Protein AF-E1X1I8-F1 (afdb_monomer_lite)

Organism: Halobacteriovorax marinus (strain ATCC BAA-682 / DSM 15412 / SJ) (NCBI:txid862908)

Foldseek 3Di:
DDDDDDDPDPDDPDPPDDPLQFLCVVVVWAKKWKDWPPFFKIWIWGDPDSFWIWTAMDGPFWATDTDIDGWGHDVQWIWDFDDPFPRQIWIWHQDPVRDTDTPRRVSTGPDPDDTDMDMDTD

Radius of gyration: 21.06 Å; chains: 1; bounding box: 52×30×76 Å

pLDDT: mean 79.0, std 17.66, range [39.81, 97.25]

Secondary structure (DSSP, 8-state):
----------------S----SHHHHHT--EEEEEETTSSEEEEEEESSSSEEEEEEEESSS---EEEEE-EEETTEEEEE-SSSTT-EEEEEE-TTSPEEEE-GGGT-S------EEEEE-

Sequence (122 aa):
MKVLLIFLTIIFMGIPKTLAQGLYTDYGIERIYCFAENADIEIELSQVDNIHHSFKTIGRDIFNLNELRKVESIPNGVTFYLSNVERSPISFILDNEDNVLIEGLSAITDFNRDFRFHCDIE

Structure (mmCIF, N/CA/C/O backbone):
data_AF-E1X1I8-F1
#
_entry.id   AF-E1X1I8-F1
#
loop_
_atom_site.group_PDB
_atom_site.id
_atom_site.type_symbol
_atom_site.label_atom_id
_atom_site.label_alt_id
_atom_site.label_comp_id
_atom_site.label_asym_id
_atom_site.label_entity_id
_atom_site.label_seq_id
_atom_site.pdbx_PDB_ins_code
_atom_site.Cartn_x
_atom_site.Cartn_y
_atom_site.Cartn_z
_atom_site.occupancy
_atom_site.B_iso_or_equiv
_atom_site.auth_seq_id
_atom_site.auth_comp_id
_atom_site.auth_asym_id
_atom_site.auth_atom_id
_atom_site.pdbx_PDB_model_num
ATOM 1 N N . MET A 1 1 ? 38.221 18.611 -58.709 1.00 45.47 1 MET A N 1
ATOM 2 C CA . MET A 1 1 ? 37.897 17.772 -57.537 1.00 45.47 1 MET A CA 1
ATOM 3 C C . MET A 1 1 ? 36.569 18.265 -56.984 1.00 45.47 1 MET A C 1
ATOM 5 O O . MET A 1 1 ? 36.514 19.353 -56.433 1.00 45.47 1 MET A O 1
ATOM 9 N N . LYS A 1 2 ? 35.484 17.551 -57.298 1.00 39.81 2 LYS A N 1
ATOM 10 C CA . LYS A 1 2 ? 34.139 17.773 -56.750 1.00 39.81 2 LYS A CA 1
ATOM 11 C C . LYS A 1 2 ? 33.957 16.816 -55.566 1.00 39.81 2 LYS A C 1
ATOM 13 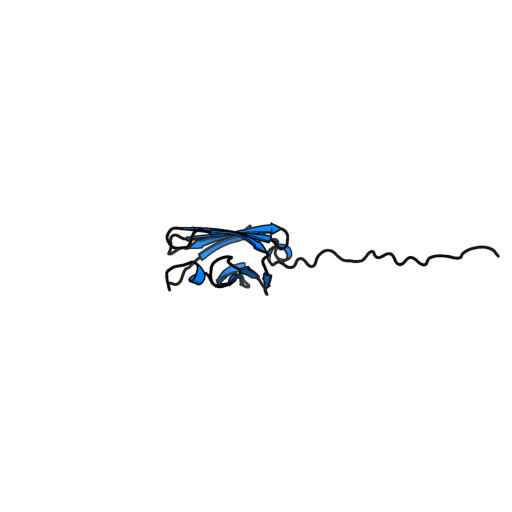O O . LYS A 1 2 ? 34.556 15.745 -55.598 1.00 39.81 2 LYS A O 1
ATOM 18 N N . VAL A 1 3 ? 33.010 17.159 -54.686 1.00 43.25 3 VAL A N 1
ATOM 19 C CA . VAL A 1 3 ? 32.371 16.282 -53.680 1.00 43.25 3 VAL A CA 1
ATOM 20 C C . VAL A 1 3 ? 33.238 16.145 -52.406 1.00 43.25 3 VAL A C 1
ATOM 22 O O . VAL A 1 3 ? 34.412 15.833 -52.512 1.00 43.25 3 VAL A O 1
ATOM 25 N N . LEU A 1 4 ? 32.803 16.423 -51.172 1.00 43.94 4 LEU A N 1
ATOM 26 C CA . LEU A 1 4 ? 31.466 16.418 -50.582 1.00 43.94 4 LEU A CA 1
ATOM 27 C C . LEU A 1 4 ? 31.392 17.445 -49.430 1.00 43.94 4 LEU A C 1
ATOM 29 O O . LEU A 1 4 ? 32.215 17.444 -48.519 1.00 43.94 4 LEU A O 1
ATOM 33 N N . LEU A 1 5 ? 30.382 18.303 -49.496 1.00 49.59 5 LEU A N 1
ATOM 34 C CA . LEU A 1 5 ? 29.834 19.098 -48.399 1.00 49.59 5 LEU A CA 1
ATOM 35 C C . LEU A 1 5 ? 28.777 18.222 -47.699 1.00 49.59 5 LEU A C 1
ATOM 37 O O . LEU A 1 5 ? 28.131 17.440 -48.394 1.00 49.59 5 LEU A O 1
ATOM 41 N N . ILE A 1 6 ? 28.536 18.457 -46.401 1.00 51.31 6 ILE A N 1
ATOM 42 C CA . ILE A 1 6 ? 27.413 17.953 -45.572 1.00 51.31 6 ILE A CA 1
ATOM 43 C C . ILE A 1 6 ? 27.736 16.681 -44.771 1.00 51.31 6 ILE A C 1
ATOM 45 O O . ILE A 1 6 ? 27.889 15.610 -45.336 1.00 51.31 6 ILE A O 1
ATOM 49 N N . PHE A 1 7 ? 27.779 16.812 -43.439 1.00 45.91 7 PHE A N 1
ATOM 50 C CA . PHE A 1 7 ? 26.792 16.184 -42.545 1.00 45.91 7 PHE A CA 1
ATOM 51 C C . PHE A 1 7 ? 26.824 16.857 -41.162 1.00 45.91 7 PHE A C 1
ATOM 53 O O . PHE A 1 7 ? 27.405 16.385 -40.190 1.00 45.91 7 PHE A O 1
ATOM 60 N N . LEU A 1 8 ? 26.173 18.021 -41.116 1.00 48.00 8 LEU A N 1
ATOM 61 C CA . LEU A 1 8 ? 25.567 18.582 -39.916 1.00 48.00 8 LEU A CA 1
ATOM 62 C C . LEU A 1 8 ? 24.240 17.838 -39.691 1.00 48.00 8 LEU A C 1
ATOM 64 O O . LEU A 1 8 ? 23.226 18.209 -40.269 1.00 48.00 8 LEU A O 1
ATOM 68 N N . THR A 1 9 ? 24.263 16.780 -38.886 1.00 48.50 9 THR A N 1
ATOM 69 C CA . THR A 1 9 ? 23.079 16.145 -38.276 1.00 48.50 9 THR A CA 1
ATOM 70 C C . THR A 1 9 ? 23.540 15.564 -36.938 1.00 48.50 9 THR A C 1
ATOM 72 O O . THR A 1 9 ? 23.989 14.428 -36.856 1.00 48.50 9 THR A O 1
ATOM 75 N N . ILE A 1 10 ? 23.681 16.374 -35.889 1.00 53.31 10 ILE A N 1
ATOM 76 C CA . ILE A 1 10 ? 22.641 16.569 -34.863 1.00 53.31 10 ILE A CA 1
ATOM 77 C C . ILE A 1 10 ? 21.361 15.768 -35.158 1.00 53.31 10 ILE A C 1
ATOM 79 O O . ILE A 1 10 ? 20.380 16.287 -35.676 1.00 53.31 10 ILE A O 1
ATOM 83 N N . ILE A 1 11 ? 21.400 14.481 -34.828 1.00 50.66 11 ILE A N 1
ATOM 84 C CA . ILE A 1 11 ? 20.230 13.675 -34.467 1.00 50.66 11 ILE A CA 1
ATOM 85 C C . ILE A 1 11 ? 20.643 13.065 -33.120 1.00 50.66 11 ILE A C 1
ATOM 87 O O . ILE A 1 11 ? 21.437 12.136 -33.071 1.00 50.66 11 ILE A O 1
ATOM 91 N N . PHE A 1 12 ? 20.374 13.704 -31.980 1.00 50.38 12 PHE A N 1
ATOM 92 C CA . PHE A 1 12 ? 19.083 13.620 -31.283 1.00 50.38 12 PHE A CA 1
ATOM 93 C C . PHE A 1 12 ? 18.513 12.188 -31.194 1.00 50.38 12 PHE A C 1
ATOM 95 O O . PHE A 1 12 ? 17.306 11.986 -31.203 1.00 50.38 12 PHE A O 1
ATOM 102 N N . MET A 1 13 ? 19.375 11.174 -31.091 1.00 49.00 13 MET A N 1
ATOM 103 C CA . MET A 1 13 ? 18.982 9.799 -30.771 1.00 49.00 13 MET A CA 1
ATOM 104 C C . MET A 1 13 ? 19.862 9.268 -29.649 1.00 49.00 13 MET A C 1
ATOM 106 O O . MET A 1 13 ? 20.858 8.587 -29.854 1.00 49.00 13 MET A O 1
ATOM 110 N N . GLY A 1 14 ? 19.485 9.648 -28.438 1.00 45.00 14 GLY A N 1
ATOM 111 C CA . GLY A 1 14 ? 20.133 9.199 -27.219 1.00 45.00 14 GLY A CA 1
ATOM 112 C C . GLY A 1 14 ? 19.471 9.794 -25.989 1.00 45.00 14 GLY A C 1
ATOM 113 O O . GLY A 1 14 ? 20.170 10.206 -25.077 1.00 45.00 14 GLY A O 1
ATOM 114 N N . ILE A 1 15 ? 18.138 9.892 -25.972 1.00 51.72 15 ILE A N 1
ATOM 115 C CA . ILE A 1 15 ? 17.417 9.894 -24.699 1.00 51.72 15 ILE A CA 1
ATOM 116 C C . ILE A 1 15 ? 17.230 8.407 -24.386 1.00 51.72 15 ILE A C 1
ATOM 118 O O . ILE A 1 15 ? 16.331 7.794 -24.973 1.00 51.72 15 ILE A O 1
ATOM 122 N N . PRO A 1 16 ? 18.079 7.759 -23.566 1.00 48.50 16 PRO A N 1
ATOM 123 C CA . PRO A 1 16 ? 17.667 6.499 -22.987 1.00 48.50 16 PRO A CA 1
ATOM 124 C C . PRO A 1 16 ? 16.438 6.809 -22.131 1.00 48.50 16 PRO A C 1
ATOM 126 O O . PRO A 1 16 ? 16.505 7.547 -21.154 1.00 48.50 16 PRO A O 1
ATOM 129 N N . LYS A 1 17 ? 15.302 6.359 -22.667 1.00 43.75 17 LYS A N 1
ATOM 130 C CA . LYS A 1 17 ? 14.095 5.877 -22.002 1.00 43.75 17 LYS A CA 1
ATOM 131 C C . LYS A 1 17 ? 13.988 6.304 -20.541 1.00 43.75 17 LYS A C 1
ATOM 133 O O . LYS A 1 17 ? 14.745 5.812 -19.717 1.00 43.75 17 LYS A O 1
ATOM 138 N N . THR A 1 18 ? 13.018 7.184 -20.279 1.00 47.25 18 THR A N 1
ATOM 139 C CA . THR A 1 18 ? 12.197 7.176 -19.059 1.00 47.25 18 THR A CA 1
ATOM 140 C C . THR A 1 18 ? 12.949 6.673 -17.830 1.00 47.25 18 THR A C 1
ATOM 142 O O . THR A 1 18 ? 12.979 5.469 -17.596 1.00 47.25 18 THR A O 1
ATOM 145 N N . LEU A 1 19 ? 13.538 7.593 -17.057 1.00 45.94 19 LEU A N 1
ATOM 146 C CA . LEU A 1 19 ? 13.844 7.344 -15.649 1.00 45.94 19 LEU A CA 1
ATOM 147 C C . LEU A 1 19 ? 12.589 6.720 -15.037 1.00 45.94 19 LEU A C 1
ATOM 149 O O . LEU A 1 19 ? 11.579 7.405 -14.864 1.00 45.94 19 LEU A O 1
ATOM 153 N N . ALA A 1 20 ? 12.629 5.407 -14.851 1.00 42.81 20 ALA A N 1
ATOM 154 C CA . ALA A 1 20 ? 11.545 4.628 -14.308 1.00 42.81 20 ALA A CA 1
ATOM 155 C C . ALA A 1 20 ? 11.554 4.916 -12.808 1.00 42.81 20 ALA A C 1
ATOM 157 O O . ALA A 1 20 ? 12.176 4.230 -12.015 1.00 42.81 20 ALA A O 1
ATOM 158 N N . GLN A 1 21 ? 11.006 6.072 -12.441 1.00 45.88 21 GLN A N 1
ATOM 159 C CA . GLN A 1 21 ? 10.932 6.512 -11.059 1.00 45.88 21 GLN A CA 1
ATOM 160 C C . GLN A 1 21 ? 9.792 5.758 -10.394 1.00 45.88 21 GLN A C 1
ATOM 162 O O . GLN A 1 21 ? 8.668 6.243 -10.308 1.00 45.88 21 GLN A O 1
ATOM 167 N N . GLY A 1 22 ? 10.099 4.553 -9.940 1.00 48.53 22 GLY A N 1
ATOM 168 C CA . GLY A 1 22 ? 9.182 3.755 -9.156 1.00 48.53 22 GLY A CA 1
ATOM 169 C C . GLY A 1 22 ? 9.839 2.447 -8.770 1.00 48.53 22 GLY A C 1
ATOM 170 O O . GLY A 1 22 ? 10.331 1.725 -9.635 1.00 48.53 22 GLY A O 1
ATOM 171 N N . LEU A 1 23 ? 9.779 2.131 -7.476 1.00 51.44 23 LEU A N 1
ATOM 172 C CA . LEU A 1 23 ? 10.130 0.827 -6.916 1.00 51.44 23 LEU A CA 1
ATOM 173 C C . LEU A 1 23 ? 9.614 -0.337 -7.773 1.00 51.44 23 LEU A C 1
ATOM 175 O O . LEU A 1 23 ? 10.287 -1.329 -7.979 1.00 51.44 23 LEU A O 1
ATOM 179 N N . TYR A 1 24 ? 8.431 -0.160 -8.340 1.00 58.41 24 TYR A N 1
ATOM 180 C CA . TYR A 1 24 ? 7.704 -1.142 -9.123 1.00 58.41 24 TYR A CA 1
ATOM 181 C C . TYR A 1 24 ? 8.365 -1.423 -10.481 1.00 58.41 24 TYR A C 1
ATOM 183 O O . TYR A 1 24 ? 8.499 -2.569 -10.885 1.00 58.41 24 TYR A O 1
ATOM 191 N N . THR A 1 25 ? 8.915 -0.409 -11.148 1.00 56.41 25 THR A N 1
ATOM 192 C CA . THR A 1 25 ? 9.653 -0.614 -12.404 1.00 56.41 25 THR A CA 1
ATOM 193 C C . THR A 1 25 ? 11.092 -1.083 -12.206 1.00 56.41 25 THR A C 1
ATOM 195 O O . THR A 1 25 ? 11.590 -1.827 -13.048 1.00 56.41 25 THR A O 1
ATOM 198 N N . ASP A 1 26 ? 11.756 -0.669 -11.122 1.00 58.94 26 ASP A N 1
ATOM 199 C CA . ASP A 1 26 ? 13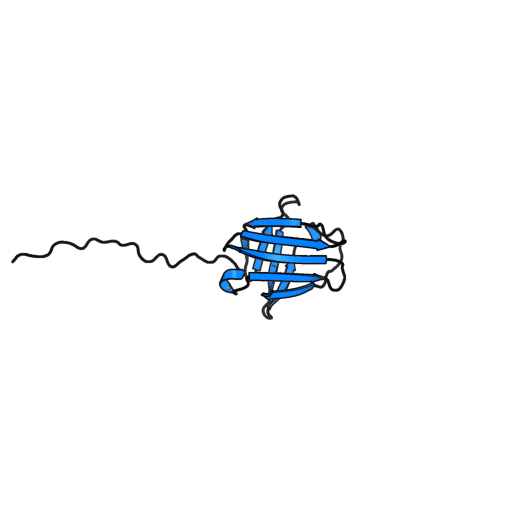.140 -1.079 -10.841 1.00 58.94 26 ASP A CA 1
ATOM 200 C C . ASP A 1 26 ? 13.217 -2.488 -10.220 1.00 58.94 26 ASP A C 1
ATOM 202 O O . ASP A 1 26 ? 14.182 -3.210 -10.473 1.00 58.94 26 ASP A O 1
ATOM 206 N N . TYR A 1 27 ? 12.191 -2.900 -9.462 1.00 62.56 27 TYR A N 1
ATOM 207 C CA . TYR A 1 27 ? 12.080 -4.229 -8.841 1.00 62.56 27 TYR A CA 1
ATOM 208 C C . TYR A 1 27 ? 11.106 -5.169 -9.575 1.00 62.56 27 TYR A C 1
ATOM 210 O O . TYR A 1 27 ? 10.998 -6.334 -9.209 1.00 62.56 27 TYR A O 1
ATOM 218 N N . GLY A 1 28 ? 10.431 -4.699 -10.631 1.00 69.62 28 GLY A N 1
ATOM 219 C CA . GLY A 1 28 ? 9.502 -5.507 -11.433 1.00 69.62 28 GLY A CA 1
ATOM 220 C C . GLY A 1 28 ? 8.231 -5.927 -10.693 1.00 69.62 28 GLY A C 1
ATOM 221 O O . GLY A 1 28 ? 7.656 -6.951 -11.037 1.00 69.62 28 GLY A O 1
ATOM 222 N N . ILE A 1 29 ? 7.834 -5.165 -9.678 1.00 78.38 29 ILE A N 1
ATOM 223 C CA . ILE A 1 29 ? 6.643 -5.416 -8.869 1.00 78.38 29 ILE A CA 1
ATOM 224 C C . ILE A 1 29 ? 5.479 -4.716 -9.552 1.00 78.38 29 ILE A C 1
ATOM 226 O O . ILE A 1 29 ? 5.601 -3.547 -9.895 1.00 78.38 29 ILE A O 1
ATOM 230 N N . GLU A 1 30 ? 4.354 -5.392 -9.728 1.00 86.38 30 GLU A N 1
ATOM 231 C CA . GLU A 1 30 ? 3.114 -4.833 -10.265 1.00 86.38 30 GLU A CA 1
ATOM 232 C C . GLU A 1 30 ? 2.079 -4.627 -9.157 1.00 86.38 30 GLU A C 1
ATOM 234 O O . GLU A 1 30 ? 1.282 -3.684 -9.211 1.00 86.38 30 GLU A O 1
ATOM 239 N N . ARG A 1 31 ? 2.097 -5.471 -8.121 1.00 90.81 31 ARG A N 1
ATOM 240 C CA . ARG A 1 31 ? 1.101 -5.440 -7.049 1.00 90.81 31 ARG A CA 1
ATOM 241 C C . ARG A 1 31 ? 1.705 -5.845 -5.711 1.00 90.81 31 ARG A C 1
ATOM 243 O O . ARG A 1 31 ? 2.416 -6.833 -5.602 1.00 90.81 31 ARG A O 1
ATOM 250 N N . ILE A 1 32 ? 1.349 -5.092 -4.677 1.00 92.88 32 ILE A N 1
ATOM 251 C CA . ILE A 1 32 ? 1.541 -5.460 -3.278 1.00 92.88 32 ILE A CA 1
ATOM 252 C C . ILE A 1 32 ? 0.160 -5.638 -2.661 1.00 92.88 32 ILE A C 1
ATOM 254 O O . ILE A 1 32 ? -0.653 -4.709 -2.658 1.00 92.88 32 ILE A O 1
ATOM 258 N N . TYR A 1 33 ? -0.102 -6.821 -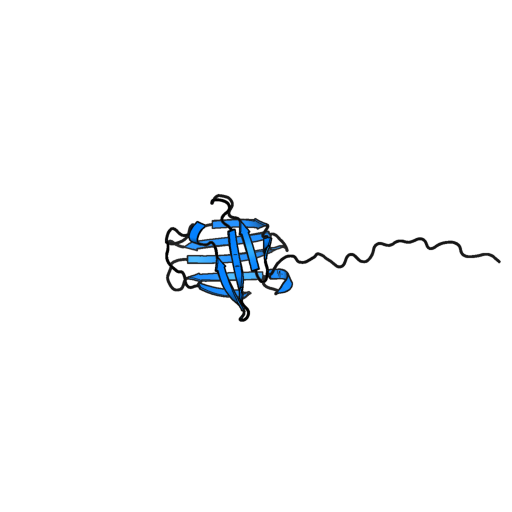2.124 1.00 95.88 33 TYR A N 1
ATOM 259 C CA . TYR A 1 33 ? -1.335 -7.133 -1.420 1.00 95.88 33 TYR A CA 1
ATOM 260 C C . TYR A 1 33 ? -1.022 -7.580 -0.000 1.00 95.88 33 TYR A C 1
ATOM 262 O O . TYR A 1 33 ? -0.342 -8.576 0.199 1.00 95.88 33 TYR A O 1
ATOM 270 N N . CYS A 1 34 ? -1.527 -6.854 0.989 1.00 96.38 34 CYS A N 1
ATOM 271 C CA . CYS A 1 34 ? -1.249 -7.100 2.393 1.00 96.38 34 CYS A CA 1
ATOM 272 C C . CYS A 1 34 ? -2.533 -7.349 3.176 1.00 96.38 34 CYS A C 1
ATOM 274 O O . CYS A 1 34 ? -3.514 -6.621 3.021 1.00 96.38 34 CYS A O 1
ATOM 276 N N . PHE A 1 35 ? -2.504 -8.313 4.090 1.00 96.25 35 PHE A N 1
ATOM 277 C CA . PHE A 1 35 ? -3.560 -8.521 5.078 1.00 96.25 35 PHE A CA 1
ATOM 278 C C . PHE A 1 35 ? -2.984 -8.475 6.490 1.00 96.25 35 PHE A C 1
ATOM 280 O O . PHE A 1 35 ? -1.872 -8.943 6.745 1.00 96.25 35 PHE A O 1
ATOM 287 N N . ALA A 1 36 ? -3.730 -7.881 7.418 1.00 95.31 36 ALA A N 1
ATOM 288 C CA . ALA A 1 36 ? -3.319 -7.834 8.811 1.00 95.31 36 ALA A CA 1
ATOM 289 C C . ALA A 1 36 ? -3.603 -9.175 9.507 1.00 95.31 36 ALA A C 1
ATOM 291 O O . ALA A 1 36 ? -4.723 -9.674 9.503 1.00 95.31 36 ALA A O 1
ATOM 292 N N . GLU A 1 37 ? -2.609 -9.736 10.191 1.00 95.38 37 GLU A N 1
ATOM 293 C CA . GLU A 1 37 ? -2.752 -10.973 10.972 1.00 95.38 37 GLU A CA 1
ATOM 294 C C . GLU A 1 37 ? -3.573 -10.775 12.256 1.00 95.38 37 GLU A C 1
ATOM 296 O O . GLU A 1 37 ? -4.049 -11.730 12.870 1.00 95.38 37 GLU A O 1
ATOM 301 N N . ASN A 1 38 ? -3.682 -9.529 12.719 1.00 94.06 38 ASN A N 1
ATOM 302 C CA . ASN A 1 38 ? -4.263 -9.170 14.010 1.00 94.06 38 ASN A CA 1
ATOM 303 C C . ASN A 1 38 ? -5.400 -8.140 13.914 1.00 94.06 38 ASN A C 1
ATOM 305 O O . ASN A 1 38 ? -5.759 -7.536 14.929 1.00 94.06 38 ASN A O 1
ATOM 309 N N . ALA A 1 39 ? -5.955 -7.929 12.721 1.00 93.31 39 ALA A N 1
ATOM 310 C CA . ALA A 1 39 ? -7.021 -6.968 12.467 1.00 93.31 39 ALA A CA 1
ATOM 311 C C . ALA A 1 39 ? -7.825 -7.334 11.215 1.00 93.31 39 ALA A C 1
ATOM 313 O O . ALA A 1 39 ? -7.336 -8.053 10.352 1.00 93.31 39 ALA A O 1
ATOM 314 N N . ASP A 1 40 ? -9.038 -6.799 11.102 1.00 94.69 40 ASP A N 1
ATOM 315 C CA . ASP A 1 40 ? -9.826 -6.874 9.870 1.00 94.69 40 ASP A CA 1
ATOM 316 C C . ASP A 1 40 ? -9.417 -5.721 8.941 1.00 94.69 40 ASP A C 1
ATOM 318 O O . ASP A 1 40 ? -10.050 -4.658 8.938 1.00 94.69 40 ASP A O 1
ATOM 322 N N . ILE A 1 41 ? -8.274 -5.909 8.266 1.00 95.38 41 ILE A N 1
ATOM 323 C CA . ILE A 1 41 ? -7.636 -4.953 7.353 1.00 95.38 41 ILE A CA 1
ATOM 324 C C . ILE A 1 41 ? -6.985 -5.703 6.188 1.00 95.38 41 ILE A C 1
ATOM 326 O O . ILE A 1 41 ? -6.115 -6.551 6.384 1.00 95.38 41 ILE A O 1
ATOM 330 N N . GLU A 1 42 ? -7.332 -5.280 4.983 1.00 97.25 42 GLU A N 1
ATOM 331 C CA . GLU A 1 42 ? -6.703 -5.625 3.717 1.00 97.25 42 GLU A CA 1
ATOM 332 C C . GLU A 1 42 ? -6.271 -4.336 3.014 1.00 97.25 42 GLU A C 1
ATOM 334 O O . GLU A 1 42 ? -6.980 -3.322 3.028 1.00 97.25 42 GLU A O 1
ATOM 339 N N . ILE A 1 43 ? -5.093 -4.371 2.401 1.00 96.19 43 ILE A N 1
ATOM 340 C CA . ILE A 1 43 ? -4.473 -3.241 1.718 1.00 96.19 43 ILE A CA 1
ATOM 341 C C . ILE A 1 43 ? -3.931 -3.739 0.388 1.00 96.19 43 ILE A C 1
ATOM 343 O O . ILE A 1 43 ? -3.211 -4.729 0.333 1.00 96.19 43 ILE A O 1
ATOM 347 N N . GLU A 1 44 ? -4.237 -3.028 -0.685 1.00 95.56 44 GLU A N 1
ATOM 348 C CA . GLU A 1 44 ? -3.687 -3.292 -2.004 1.00 95.56 44 GLU A CA 1
ATOM 349 C C . GLU A 1 44 ? -3.075 -2.016 -2.569 1.00 95.56 44 GLU A C 1
ATOM 351 O O . GLU A 1 44 ? -3.714 -0.960 -2.594 1.00 95.56 44 GLU A O 1
ATOM 356 N N . LEU A 1 45 ? -1.846 -2.137 -3.057 1.00 92.88 45 LEU A N 1
ATOM 357 C CA . LEU A 1 45 ? -1.199 -1.140 -3.887 1.00 92.88 45 LEU A CA 1
ATOM 358 C C . LEU A 1 45 ? -0.841 -1.793 -5.222 1.00 92.88 45 LEU A C 1
ATOM 360 O O . LEU A 1 45 ? -0.008 -2.692 -5.272 1.00 92.88 45 LEU A O 1
ATOM 364 N N . SER A 1 46 ? -1.478 -1.353 -6.302 1.00 91.94 46 SER A N 1
ATOM 365 C CA . SER A 1 46 ? -1.248 -1.878 -7.650 1.00 91.94 46 SER A CA 1
ATOM 366 C C . SER A 1 46 ? -0.776 -0.783 -8.597 1.00 91.94 46 SER A C 1
ATOM 368 O O . SER A 1 46 ? -1.306 0.333 -8.620 1.00 91.94 46 SER A O 1
ATOM 370 N N . GLN A 1 47 ? 0.250 -1.089 -9.382 1.00 88.06 47 GLN A N 1
ATOM 371 C CA . GLN A 1 47 ? 0.787 -0.192 -10.388 1.00 88.06 47 GLN A CA 1
ATOM 372 C C . GLN A 1 47 ? -0.138 -0.175 -11.608 1.00 88.06 47 GLN A C 1
ATOM 374 O O . GLN A 1 47 ? -0.433 -1.208 -12.201 1.00 88.06 47 GLN A O 1
ATOM 379 N N . VAL A 1 48 ? -0.597 1.015 -11.999 1.00 86.94 48 VAL A N 1
ATOM 380 C CA . VAL A 1 48 ? -1.375 1.202 -13.236 1.00 86.94 48 VAL A CA 1
ATOM 381 C C . VAL A 1 48 ? -0.465 1.679 -14.364 1.00 86.94 48 VAL A C 1
ATOM 383 O O . VAL A 1 48 ? -0.572 1.221 -15.499 1.00 86.94 48 VAL A O 1
ATOM 386 N N . ASP A 1 49 ? 0.436 2.606 -14.048 1.00 83.75 49 ASP A N 1
ATOM 387 C CA . ASP A 1 49 ? 1.520 3.039 -14.920 1.00 83.75 49 ASP A CA 1
ATOM 388 C C . ASP A 1 49 ? 2.760 3.410 -14.085 1.00 83.75 49 ASP A C 1
ATOM 390 O O . ASP A 1 49 ? 2.782 3.251 -12.866 1.00 83.75 49 ASP A O 1
ATOM 394 N N . ASN A 1 50 ? 3.803 3.931 -14.733 1.00 76.38 50 ASN A N 1
ATOM 395 C CA . ASN A 1 50 ? 5.081 4.248 -14.087 1.00 76.38 50 ASN A CA 1
ATOM 396 C C . ASN A 1 50 ? 4.988 5.213 -12.892 1.00 76.38 50 ASN A C 1
ATOM 398 O O . ASN A 1 50 ? 5.922 5.262 -12.102 1.00 76.38 50 ASN A O 1
ATOM 402 N N . ILE A 1 51 ? 3.937 6.030 -12.795 1.00 80.56 51 ILE A N 1
ATOM 403 C CA . ILE A 1 51 ? 3.799 7.048 -11.746 1.00 80.56 51 ILE A CA 1
ATOM 404 C C . ILE A 1 51 ? 2.437 7.020 -11.048 1.00 80.56 51 ILE A C 1
ATOM 406 O O . ILE A 1 51 ? 2.320 7.622 -9.985 1.00 80.56 51 ILE A O 1
ATOM 410 N N . HIS A 1 52 ? 1.412 6.376 -11.612 1.00 87.56 52 HIS A N 1
ATOM 411 C CA . HIS A 1 52 ? 0.072 6.275 -11.035 1.00 87.56 52 HIS A CA 1
ATOM 412 C C . HIS A 1 52 ? -0.206 4.878 -10.508 1.00 87.56 52 HIS A C 1
ATOM 414 O O . HIS A 1 52 ? -0.119 3.886 -11.234 1.00 87.56 52 HIS A O 1
ATOM 420 N N . HIS A 1 53 ? -0.555 4.816 -9.230 1.00 89.69 53 HIS A N 1
ATOM 421 C CA . HIS A 1 53 ? -0.861 3.574 -8.545 1.00 89.69 53 HIS A CA 1
ATOM 422 C C . HIS A 1 53 ? -2.276 3.646 -7.977 1.00 89.69 53 HIS A C 1
ATOM 424 O O . HIS A 1 53 ? -2.741 4.703 -7.530 1.00 89.69 53 HIS A O 1
ATOM 430 N N . SER A 1 54 ? -2.956 2.510 -8.020 1.00 92.00 54 SER A N 1
ATOM 431 C CA . SER A 1 54 ? -4.224 2.285 -7.349 1.00 92.00 54 SER A CA 1
ATOM 432 C C . SER A 1 54 ? -3.940 1.848 -5.920 1.00 92.00 54 SER A C 1
ATOM 434 O O . SER A 1 54 ? -3.279 0.837 -5.699 1.00 92.00 54 SER A O 1
ATOM 436 N N . PHE A 1 55 ? -4.439 2.611 -4.956 1.00 93.25 55 PHE A N 1
ATOM 437 C CA . PHE A 1 55 ? -4.396 2.278 -3.541 1.00 93.25 55 PHE A CA 1
ATOM 438 C C . PHE A 1 55 ? -5.806 1.965 -3.058 1.00 93.25 55 PHE A C 1
ATOM 440 O O . PHE A 1 55 ? -6.727 2.780 -3.193 1.00 93.25 55 PHE A O 1
ATOM 447 N N . LYS A 1 56 ? -5.974 0.774 -2.492 1.00 95.12 56 LYS A N 1
ATOM 448 C CA . LYS A 1 56 ? -7.256 0.273 -2.020 1.00 95.12 56 LYS A CA 1
ATOM 449 C C . LYS A 1 56 ? -7.107 -0.295 -0.621 1.00 95.12 56 LYS A C 1
ATOM 451 O O . LYS A 1 56 ? -6.160 -1.016 -0.334 1.00 95.12 56 LYS A O 1
ATOM 456 N N . THR A 1 57 ? -8.079 -0.007 0.228 1.00 94.94 57 THR A N 1
ATOM 457 C CA . THR A 1 57 ? -8.171 -0.575 1.573 1.00 94.94 57 THR A CA 1
ATOM 458 C C . THR A 1 57 ? -9.564 -1.133 1.803 1.00 94.94 57 THR A C 1
ATOM 460 O O . THR A 1 57 ? -10.563 -0.571 1.342 1.00 94.94 57 THR A O 1
ATOM 463 N N . ILE A 1 58 ? -9.631 -2.266 2.495 1.00 96.06 58 ILE A N 1
ATOM 464 C CA . ILE A 1 58 ? -10.877 -2.931 2.864 1.00 96.06 58 ILE A CA 1
ATOM 465 C C . ILE A 1 58 ? -10.746 -3.404 4.304 1.00 96.06 58 ILE A C 1
ATOM 467 O O . ILE A 1 58 ? -9.743 -3.999 4.674 1.00 96.06 58 ILE A O 1
ATOM 471 N N . GLY A 1 59 ? -11.762 -3.170 5.118 1.00 94.81 59 GLY A N 1
ATOM 472 C CA . GLY A 1 59 ? -11.834 -3.760 6.442 1.00 94.81 59 GLY A CA 1
ATOM 473 C C . GLY A 1 59 ? -12.778 -3.007 7.356 1.00 94.81 59 GLY A C 1
ATOM 474 O O . GLY A 1 59 ? -13.306 -1.946 7.019 1.00 94.81 59 GLY A O 1
ATOM 475 N N . ARG A 1 60 ? -13.014 -3.572 8.536 1.00 93.81 60 ARG A N 1
ATOM 476 C CA . ARG A 1 60 ? -13.741 -2.879 9.607 1.00 93.81 60 ARG A CA 1
ATOM 477 C C . ARG A 1 60 ? -12.850 -1.973 10.438 1.00 93.81 60 ARG A C 1
ATOM 479 O O . ARG A 1 60 ? -13.367 -1.084 11.108 1.00 93.81 60 ARG A O 1
ATOM 486 N N . ASP A 1 61 ? -11.547 -2.221 10.412 1.00 92.75 61 ASP A N 1
ATOM 487 C CA . ASP A 1 61 ? -10.589 -1.552 11.282 1.00 92.75 61 ASP A CA 1
ATOM 488 C C . ASP A 1 61 ? -9.724 -0.498 10.562 1.00 92.75 61 ASP A C 1
ATOM 490 O O . ASP A 1 61 ? -8.775 0.040 11.141 1.00 92.75 61 ASP A O 1
ATOM 494 N N . ILE A 1 62 ? -10.048 -0.211 9.302 1.00 91.75 62 ILE A N 1
ATOM 495 C CA . ILE A 1 62 ? -9.392 0.765 8.432 1.00 91.75 62 ILE A CA 1
ATOM 496 C C . ILE A 1 62 ? -10.469 1.551 7.678 1.00 91.75 62 ILE A C 1
ATOM 498 O O . ILE A 1 62 ? -11.535 1.017 7.366 1.00 91.75 62 ILE A O 1
ATOM 502 N N . PHE A 1 63 ? -10.214 2.818 7.360 1.00 90.94 63 PHE A N 1
ATOM 503 C CA . PHE A 1 63 ? -11.081 3.544 6.435 1.00 90.94 63 PHE A CA 1
ATOM 504 C C . PHE A 1 63 ? -10.983 2.903 5.052 1.00 90.94 63 PHE A C 1
ATOM 506 O O . PHE A 1 63 ? -9.890 2.782 4.501 1.00 90.94 63 PHE A O 1
ATOM 513 N N . ASN A 1 64 ? -12.127 2.516 4.486 1.00 92.62 64 ASN A N 1
ATOM 514 C CA . ASN A 1 64 ? -12.192 1.933 3.149 1.00 92.62 64 ASN A CA 1
ATOM 515 C C . ASN A 1 64 ? -11.968 3.013 2.092 1.00 92.62 64 ASN A C 1
ATOM 517 O O . ASN A 1 64 ? -12.781 3.928 1.935 1.00 92.62 64 ASN A O 1
ATOM 521 N N . LEU A 1 65 ? -10.874 2.876 1.353 1.00 91.44 65 LEU A N 1
ATOM 522 C CA . LEU A 1 65 ? -10.435 3.792 0.315 1.00 91.44 65 LEU A CA 1
ATOM 523 C C . LEU A 1 65 ? -10.269 3.039 -1.001 1.00 91.44 65 LEU A C 1
ATOM 525 O O . LEU A 1 65 ? -10.005 1.839 -1.040 1.00 91.44 65 LEU A O 1
ATOM 529 N N . ASN A 1 66 ? -10.442 3.770 -2.094 1.00 93.62 66 ASN A N 1
ATOM 530 C CA . ASN A 1 66 ? -10.159 3.301 -3.440 1.00 93.62 66 ASN A CA 1
ATOM 531 C C . ASN A 1 66 ? -9.775 4.522 -4.274 1.00 93.62 66 ASN A C 1
ATOM 533 O O . ASN A 1 66 ? -10.642 5.266 -4.739 1.00 93.62 66 ASN A O 1
ATOM 537 N N . GLU A 1 67 ? -8.475 4.775 -4.375 1.00 91.50 67 GLU A N 1
ATOM 538 C CA . GLU A 1 67 ? -7.936 5.991 -4.966 1.00 91.50 67 GLU A CA 1
ATOM 539 C C . GLU A 1 67 ? -6.834 5.675 -5.979 1.00 91.50 67 GLU A C 1
ATOM 541 O O . GLU A 1 67 ? -5.915 4.910 -5.709 1.00 91.50 67 GLU A O 1
ATOM 546 N N . LEU A 1 68 ? -6.893 6.332 -7.139 1.00 91.81 68 LEU A N 1
ATOM 547 C CA . LEU A 1 68 ? -5.819 6.338 -8.129 1.00 91.81 68 LEU A CA 1
ATOM 548 C C . LEU A 1 68 ? -5.047 7.649 -7.999 1.00 91.81 68 LEU A C 1
ATOM 550 O O . LEU A 1 68 ? -5.604 8.725 -8.251 1.00 91.81 68 LEU A O 1
ATOM 554 N N . ARG A 1 69 ? -3.772 7.582 -7.612 1.00 87.81 69 ARG A N 1
ATOM 555 C CA . ARG A 1 69 ? -2.941 8.780 -7.432 1.00 87.81 69 ARG A CA 1
ATOM 556 C C . ARG A 1 69 ? -1.547 8.596 -7.983 1.00 87.81 69 ARG A C 1
ATOM 558 O O . ARG A 1 69 ? -1.045 7.488 -8.136 1.00 87.81 69 ARG A O 1
ATOM 565 N N . LYS A 1 70 ? -0.931 9.744 -8.254 1.00 86.31 70 LYS A N 1
ATOM 566 C CA . LYS A 1 70 ? 0.493 9.816 -8.514 1.00 86.31 70 LYS A CA 1
ATOM 567 C C . LYS A 1 70 ? 1.245 9.488 -7.222 1.00 86.31 70 LYS A C 1
ATOM 569 O O . LYS A 1 70 ? 0.954 10.099 -6.194 1.00 86.31 70 LYS A O 1
ATOM 574 N N . VAL A 1 71 ? 2.196 8.569 -7.297 1.00 86.62 71 VAL A N 1
ATOM 575 C CA . VAL A 1 71 ? 3.107 8.249 -6.196 1.00 86.62 71 VAL A CA 1
ATOM 576 C C . VAL A 1 71 ? 4.417 9.016 -6.333 1.00 86.62 71 VAL A C 1
ATOM 578 O O . VAL A 1 71 ? 4.789 9.472 -7.420 1.00 86.62 71 VAL A O 1
ATOM 581 N N . GLU A 1 72 ? 5.120 9.161 -5.218 1.00 86.62 72 GLU A N 1
ATOM 582 C CA . GLU A 1 72 ? 6.497 9.644 -5.190 1.00 86.62 72 GLU A CA 1
ATOM 583 C C . GLU A 1 72 ? 7.432 8.485 -4.855 1.00 86.62 72 GLU A C 1
ATOM 585 O O . GLU A 1 72 ? 7.158 7.683 -3.963 1.00 86.62 72 GLU A O 1
ATOM 590 N N . SER A 1 73 ? 8.535 8.368 -5.591 1.00 83.94 73 SER A N 1
ATOM 591 C CA . SER A 1 73 ? 9.546 7.353 -5.308 1.00 83.94 73 SER A CA 1
ATOM 592 C C . SER A 1 73 ? 10.360 7.750 -4.081 1.00 83.94 73 SER A C 1
ATOM 594 O O . SER A 1 73 ? 10.784 8.900 -3.955 1.00 83.94 73 SER A O 1
ATOM 596 N N . ILE A 1 74 ? 10.651 6.776 -3.227 1.00 84.50 74 ILE A N 1
ATOM 597 C CA . ILE A 1 74 ? 11.591 6.903 -2.111 1.00 84.50 74 ILE A CA 1
ATOM 598 C C . ILE A 1 74 ? 12.616 5.760 -2.197 1.00 84.50 74 ILE A C 1
ATOM 600 O O . ILE A 1 74 ? 12.397 4.801 -2.942 1.00 84.50 74 ILE A O 1
ATOM 604 N N . PRO A 1 75 ? 13.756 5.827 -1.487 1.00 83.25 75 PRO A N 1
ATOM 605 C CA . PRO A 1 75 ? 14.695 4.712 -1.452 1.00 83.25 75 PRO A CA 1
ATOM 606 C C . PRO A 1 75 ? 13.992 3.431 -1.007 1.00 83.25 75 PRO A C 1
ATOM 608 O O . PRO A 1 75 ? 13.373 3.408 0.054 1.00 83.25 75 PRO A O 1
ATOM 611 N N . ASN A 1 76 ? 14.076 2.396 -1.841 1.00 84.38 76 ASN A N 1
ATOM 612 C CA . ASN A 1 76 ? 13.431 1.105 -1.619 1.00 84.38 76 ASN A CA 1
ATOM 613 C C . ASN A 1 76 ? 11.920 1.192 -1.338 1.00 84.38 76 ASN A C 1
ATOM 615 O O . ASN A 1 76 ? 11.354 0.248 -0.810 1.00 84.38 76 ASN A O 1
ATOM 619 N N . GLY A 1 77 ? 11.238 2.277 -1.718 1.00 87.69 77 GLY A N 1
ATOM 620 C CA . GLY A 1 77 ? 9.794 2.357 -1.565 1.00 87.69 77 GLY A CA 1
ATOM 621 C C . GLY A 1 77 ? 9.072 3.266 -2.550 1.00 87.69 77 GLY A C 1
ATOM 622 O O . GLY A 1 77 ? 9.651 3.900 -3.437 1.00 87.69 77 GLY A O 1
ATOM 623 N N . VAL A 1 78 ? 7.770 3.385 -2.323 1.00 88.38 78 VAL A N 1
ATOM 624 C CA . VAL A 1 78 ? 6.941 4.467 -2.859 1.00 88.38 78 VAL A CA 1
ATOM 625 C C . VAL A 1 78 ? 6.090 5.067 -1.752 1.00 88.38 78 VAL A C 1
ATOM 627 O O . VAL A 1 78 ? 5.692 4.380 -0.812 1.00 88.38 78 VAL A O 1
ATOM 630 N N . THR A 1 79 ? 5.775 6.346 -1.898 1.00 89.50 79 THR A N 1
ATOM 631 C CA . THR A 1 79 ? 4.873 7.073 -1.012 1.00 89.50 79 THR A CA 1
ATOM 632 C C . THR A 1 79 ? 3.627 7.511 -1.770 1.00 89.50 79 THR A C 1
ATOM 634 O O . THR A 1 79 ? 3.692 8.075 -2.866 1.00 89.50 79 THR A O 1
ATOM 637 N N . PHE A 1 80 ? 2.481 7.263 -1.150 1.00 88.25 80 PHE A N 1
ATOM 638 C CA . PHE A 1 80 ? 1.151 7.644 -1.592 1.00 88.25 80 PHE A CA 1
ATOM 639 C C . PHE A 1 80 ? 0.609 8.762 -0.697 1.00 88.25 80 PHE A C 1
ATOM 641 O O . PHE A 1 80 ? 0.696 8.679 0.525 1.00 88.25 80 PHE A O 1
ATOM 648 N N . TYR A 1 81 ? -0.001 9.790 -1.287 1.00 87.12 81 TYR A N 1
ATOM 649 C CA . TYR A 1 81 ? -0.620 10.884 -0.536 1.00 87.12 81 TYR A CA 1
ATOM 650 C C . TYR A 1 81 ? -2.141 10.802 -0.621 1.00 87.12 81 TYR A C 1
ATOM 652 O O . TYR A 1 81 ? -2.722 10.916 -1.702 1.00 87.12 81 TYR A O 1
ATOM 660 N N . LEU A 1 82 ? -2.781 10.644 0.537 1.00 82.62 82 LEU A N 1
ATOM 661 C CA . LEU A 1 82 ? -4.235 10.615 0.655 1.00 82.62 82 LEU A CA 1
ATOM 662 C C . LEU A 1 82 ? -4.858 11.966 0.285 1.00 82.62 82 LEU A C 1
ATOM 664 O O . LEU A 1 82 ? -4.344 13.031 0.633 1.00 82.62 82 LEU A O 1
ATOM 668 N N . SER A 1 83 ? -6.011 11.920 -0.380 1.00 77.19 83 SER A N 1
ATOM 669 C CA . SER A 1 83 ? -6.702 13.119 -0.873 1.00 77.19 83 SER A CA 1
ATOM 670 C C . SER A 1 83 ? -7.324 13.980 0.227 1.00 77.19 83 SER A C 1
ATOM 672 O O . SER A 1 83 ? -7.346 15.205 0.118 1.00 77.19 83 SER A O 1
ATOM 674 N N . ASN A 1 84 ? -7.871 13.327 1.255 1.00 69.44 84 ASN A N 1
ATOM 675 C CA . ASN A 1 84 ? -8.829 13.926 2.192 1.00 69.44 84 ASN A CA 1
ATOM 676 C C . ASN A 1 84 ? -8.382 13.868 3.659 1.00 69.44 84 ASN A C 1
ATOM 678 O O . ASN A 1 84 ? -9.057 14.414 4.527 1.00 69.44 84 ASN A O 1
ATOM 682 N N . VAL A 1 85 ? -7.259 13.210 3.932 1.00 62.31 85 VAL A N 1
ATOM 683 C CA . VAL A 1 85 ? -6.662 13.096 5.265 1.00 62.31 85 VAL A CA 1
ATOM 684 C C . VAL A 1 85 ? -5.400 13.942 5.248 1.00 62.31 85 VAL A C 1
ATOM 686 O O . VAL A 1 85 ? -4.657 13.816 4.281 1.00 62.31 85 VAL A O 1
ATOM 689 N N . GLU A 1 86 ? -5.195 14.821 6.239 1.00 58.62 86 GLU A N 1
ATOM 690 C CA . GLU A 1 86 ? -4.093 15.802 6.370 1.00 58.62 86 GLU A CA 1
ATOM 691 C C . GLU A 1 86 ? -2.769 15.372 5.710 1.00 58.62 86 GLU A C 1
ATOM 693 O O . GLU A 1 86 ? -1.876 14.888 6.395 1.00 58.62 86 GLU A O 1
ATOM 698 N N . ARG A 1 87 ? -2.658 15.503 4.377 1.00 59.78 87 ARG A N 1
ATOM 699 C CA . ARG A 1 87 ? -1.540 15.053 3.522 1.00 59.78 87 ARG A CA 1
ATOM 700 C C . ARG A 1 87 ? -0.727 13.882 4.084 1.00 59.78 87 ARG A C 1
ATOM 702 O O . ARG A 1 87 ? 0.499 13.918 4.015 1.00 59.78 87 ARG A O 1
ATOM 709 N N . SER A 1 88 ? -1.380 12.894 4.685 1.00 72.25 88 SER A N 1
ATOM 710 C CA . SER A 1 88 ? -0.657 11.915 5.484 1.00 72.25 88 SER A CA 1
ATOM 711 C C . SER A 1 88 ? -0.086 10.892 4.515 1.00 72.25 88 SER A C 1
ATOM 713 O O . SER A 1 88 ? -0.867 10.238 3.816 1.00 72.25 88 SER A O 1
ATOM 715 N N . PRO A 1 89 ? 1.248 10.830 4.375 1.00 88.69 89 PRO A N 1
ATOM 716 C CA . PRO A 1 89 ? 1.862 9.911 3.441 1.00 88.69 89 PRO A CA 1
ATOM 717 C C . PRO A 1 89 ? 1.676 8.487 3.955 1.00 88.69 89 PRO A C 1
ATOM 719 O O . PRO A 1 89 ? 1.936 8.220 5.126 1.00 88.69 89 PRO A O 1
ATOM 722 N N . ILE A 1 90 ? 1.260 7.583 3.075 1.00 91.12 90 ILE A N 1
ATOM 723 C CA . ILE A 1 90 ? 1.357 6.143 3.298 1.00 91.12 90 ILE A CA 1
ATOM 724 C C . ILE A 1 90 ? 2.515 5.643 2.450 1.00 91.12 90 ILE A C 1
ATOM 726 O O . ILE A 1 90 ? 2.503 5.806 1.229 1.00 91.12 90 ILE A O 1
ATOM 730 N N . SER A 1 91 ? 3.518 5.058 3.090 1.00 91.69 91 SER A N 1
ATOM 731 C CA . SER A 1 91 ? 4.719 4.573 2.410 1.00 91.69 91 SER A CA 1
ATOM 732 C C . SER A 1 91 ? 4.756 3.057 2.419 1.00 91.69 91 SER A C 1
ATOM 734 O O . SER A 1 91 ? 4.483 2.442 3.444 1.00 91.69 91 SER A O 1
ATOM 736 N N . PHE A 1 92 ? 5.130 2.480 1.283 1.00 91.88 92 PHE A N 1
ATOM 737 C CA . PHE A 1 92 ? 5.401 1.059 1.111 1.00 91.88 92 PHE A CA 1
ATOM 738 C C . PHE A 1 92 ? 6.884 0.914 0.815 1.00 91.88 92 PHE A C 1
ATOM 740 O O . PHE A 1 92 ? 7.351 1.431 -0.201 1.00 91.88 92 PHE A O 1
ATOM 747 N N . ILE A 1 93 ? 7.615 0.267 1.715 1.00 90.75 93 ILE A N 1
ATOM 748 C CA . ILE A 1 93 ? 9.072 0.152 1.674 1.00 90.75 93 ILE A CA 1
ATOM 749 C C . ILE A 1 93 ? 9.430 -1.329 1.682 1.00 90.75 93 ILE A C 1
ATOM 751 O O . ILE A 1 93 ? 8.933 -2.074 2.517 1.00 90.75 93 ILE A O 1
ATOM 755 N N . LEU A 1 94 ? 10.296 -1.744 0.771 1.00 89.25 94 LEU A N 1
ATOM 756 C CA . LEU A 1 94 ? 10.907 -3.063 0.762 1.00 89.25 94 LEU A CA 1
ATOM 757 C C . LEU A 1 94 ? 12.186 -3.025 1.586 1.00 89.25 94 LEU A C 1
ATOM 759 O O . LEU A 1 94 ? 13.032 -2.139 1.410 1.00 89.25 94 LEU A O 1
ATOM 763 N N . ASP A 1 95 ? 12.322 -3.974 2.500 1.00 85.56 95 ASP A N 1
ATOM 764 C CA . ASP A 1 95 ? 13.582 -4.190 3.195 1.00 85.56 95 ASP A CA 1
ATOM 765 C C . ASP A 1 95 ? 14.543 -5.068 2.370 1.00 85.56 95 ASP A C 1
ATOM 767 O O . ASP A 1 95 ? 14.294 -5.402 1.213 1.00 85.56 95 ASP A O 1
ATOM 771 N N . ASN A 1 96 ? 15.694 -5.412 2.951 1.00 83.56 96 ASN A N 1
ATOM 772 C CA . ASN A 1 96 ? 16.723 -6.199 2.263 1.00 83.56 96 ASN A CA 1
ATOM 773 C C . ASN A 1 96 ? 16.368 -7.692 2.116 1.00 83.56 96 ASN A C 1
ATOM 775 O O . ASN A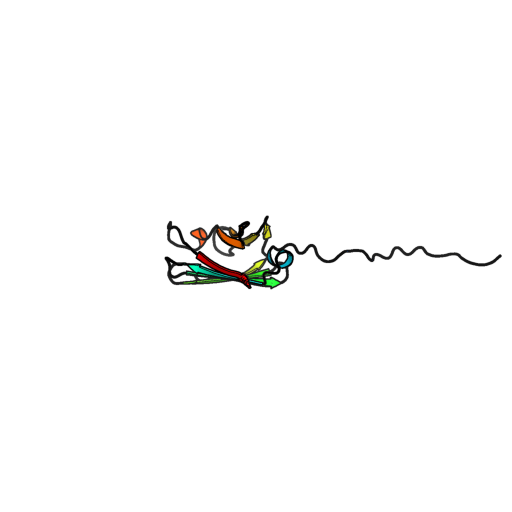 1 96 ? 17.145 -8.437 1.520 1.00 83.56 96 ASN A O 1
ATOM 779 N N . GLU A 1 97 ? 15.267 -8.135 2.719 1.00 84.62 97 GLU A N 1
ATOM 780 C CA . GLU A 1 97 ? 14.756 -9.506 2.685 1.00 84.62 97 GLU A CA 1
ATOM 781 C C . GLU A 1 97 ? 13.429 -9.582 1.903 1.00 84.62 97 GLU A C 1
ATOM 783 O O . GLU A 1 97 ? 12.703 -10.565 2.024 1.00 84.62 97 GLU A O 1
ATOM 788 N N . ASP A 1 98 ? 13.123 -8.553 1.101 1.00 79.88 98 ASP A N 1
ATOM 789 C CA . ASP A 1 98 ? 11.892 -8.398 0.318 1.00 79.88 98 ASP A CA 1
ATOM 790 C C . ASP A 1 98 ? 10.603 -8.338 1.166 1.00 79.88 98 ASP A C 1
ATOM 792 O O . ASP A 1 98 ? 9.498 -8.522 0.650 1.00 79.88 98 ASP A O 1
ATOM 796 N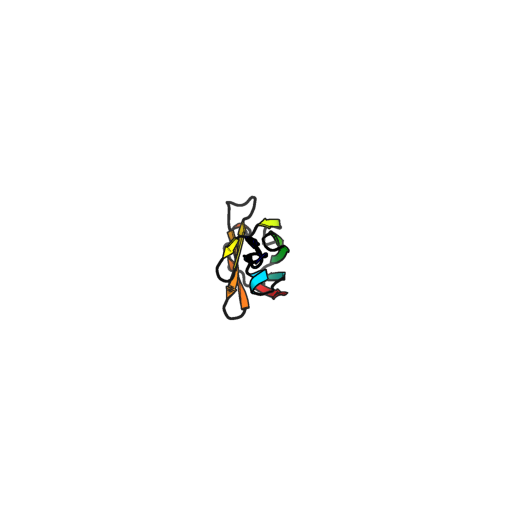 N . ASN A 1 99 ? 10.702 -8.024 2.464 1.00 87.31 99 ASN A N 1
ATOM 797 C CA . ASN A 1 99 ? 9.519 -7.770 3.283 1.00 87.31 99 ASN A CA 1
ATOM 798 C C . ASN A 1 99 ? 8.976 -6.363 3.021 1.00 87.31 99 ASN A C 1
ATOM 800 O O . ASN A 1 99 ? 9.730 -5.397 2.884 1.00 87.31 99 ASN A O 1
ATOM 804 N N . VAL A 1 100 ? 7.649 -6.226 3.044 1.00 91.25 100 VAL A N 1
ATOM 805 C CA . VAL A 1 100 ? 6.971 -4.933 2.904 1.00 91.25 100 VAL A CA 1
ATOM 806 C C . VAL A 1 100 ? 6.737 -4.305 4.277 1.00 91.25 100 VAL A C 1
ATOM 808 O O . VAL A 1 100 ? 5.964 -4.807 5.092 1.00 91.25 100 VAL A O 1
ATOM 811 N N . LEU A 1 101 ? 7.345 -3.147 4.504 1.00 91.62 101 LEU A N 1
ATOM 812 C CA . LEU A 1 101 ? 7.031 -2.236 5.594 1.00 91.62 101 LEU A CA 1
ATOM 813 C C . LEU A 1 101 ? 6.013 -1.193 5.117 1.00 91.62 101 LEU A C 1
ATOM 815 O O . LEU A 1 101 ? 6.233 -0.515 4.111 1.00 91.62 101 LEU A O 1
ATOM 819 N N . ILE A 1 102 ? 4.919 -1.040 5.867 1.00 91.88 102 ILE A N 1
ATOM 820 C CA . ILE A 1 102 ? 3.896 -0.024 5.601 1.00 91.88 102 ILE A CA 1
ATOM 821 C C . ILE A 1 102 ? 3.919 1.021 6.715 1.00 91.88 102 ILE A C 1
ATOM 823 O O . ILE A 1 102 ? 3.666 0.710 7.879 1.00 91.88 102 ILE A O 1
ATOM 827 N N . GLU A 1 103 ? 4.179 2.273 6.354 1.00 90.50 103 GLU A N 1
ATOM 828 C CA . GLU A 1 103 ? 4.182 3.407 7.280 1.00 90.50 103 GLU A CA 1
ATOM 829 C C . GLU A 1 103 ? 3.016 4.360 6.996 1.00 90.50 103 GLU A C 1
ATOM 831 O O . GLU A 1 103 ? 2.528 4.446 5.871 1.00 90.50 103 GLU A O 1
ATOM 836 N N . GLY A 1 104 ? 2.572 5.103 8.015 1.00 89.06 104 GLY A N 1
ATOM 837 C CA . GLY A 1 104 ? 1.545 6.145 7.864 1.00 89.06 104 GLY A CA 1
ATOM 838 C C . GLY A 1 104 ? 0.092 5.661 7.911 1.00 89.06 104 GLY A C 1
ATOM 839 O O . GLY A 1 104 ? -0.825 6.469 7.773 1.00 89.06 104 GLY A O 1
ATOM 840 N N . LEU A 1 105 ? -0.145 4.370 8.176 1.00 89.12 105 LEU A N 1
ATOM 841 C CA . LEU A 1 105 ? -1.501 3.814 8.294 1.00 89.12 105 LEU A CA 1
ATOM 842 C C . LEU A 1 105 ? -2.325 4.421 9.431 1.00 89.12 105 LEU A C 1
ATOM 844 O O . LEU A 1 105 ? -3.546 4.422 9.337 1.00 89.12 105 LEU A O 1
ATOM 848 N N . SER A 1 106 ? -1.688 5.009 10.448 1.00 87.56 106 SER A N 1
ATOM 849 C CA . SER A 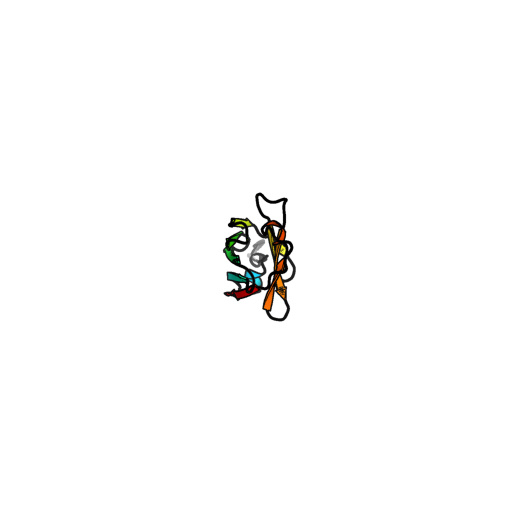1 106 ? -2.378 5.721 11.533 1.00 87.56 106 SER A CA 1
ATOM 850 C C . SER A 1 106 ? -3.294 6.842 11.038 1.00 87.56 106 SER A C 1
ATOM 852 O O . SER A 1 106 ? -4.257 7.186 11.713 1.00 87.56 106 SER A O 1
ATOM 854 N N . ALA A 1 107 ? -3.041 7.380 9.844 1.00 85.75 107 ALA A N 1
ATOM 855 C CA . ALA A 1 107 ? -3.911 8.355 9.200 1.00 85.75 107 ALA A CA 1
ATOM 856 C C . ALA A 1 107 ? -5.274 7.775 8.788 1.00 85.75 107 ALA A C 1
ATOM 858 O O . ALA A 1 107 ? -6.244 8.515 8.637 1.00 85.75 107 ALA A O 1
ATOM 859 N N . ILE A 1 108 ? -5.346 6.460 8.575 1.00 88.69 108 ILE A N 1
ATOM 860 C CA . ILE A 1 108 ? -6.532 5.757 8.077 1.00 88.69 108 ILE A CA 1
ATOM 861 C C . ILE A 1 108 ? -6.947 4.575 8.957 1.00 88.69 108 ILE A C 1
ATOM 863 O O . ILE A 1 108 ? -7.796 3.780 8.561 1.00 88.69 108 ILE A O 1
ATOM 867 N N . THR A 1 109 ? -6.401 4.477 10.162 1.00 89.00 109 THR A N 1
ATOM 868 C CA . THR A 1 109 ? -6.817 3.500 11.166 1.00 89.00 109 THR A CA 1
ATOM 869 C C . THR A 1 109 ? -7.167 4.231 12.453 1.00 89.00 109 THR A C 1
ATOM 871 O O . THR A 1 109 ? -6.357 5.000 12.959 1.00 89.00 109 THR A O 1
ATOM 874 N N . ASP A 1 110 ? -8.328 3.941 13.036 1.00 71.69 110 ASP A N 1
ATOM 875 C CA . ASP A 1 110 ? -8.807 4.587 14.273 1.00 71.69 110 ASP A CA 1
ATOM 876 C C . ASP A 1 110 ? -8.087 4.108 15.551 1.00 71.69 110 ASP A C 1
ATOM 878 O O . ASP A 1 110 ? -8.429 4.498 16.671 1.00 71.69 110 ASP A O 1
ATOM 882 N N . PHE A 1 111 ? -7.085 3.240 15.415 1.00 68.06 111 PHE A N 1
ATOM 883 C CA . PHE A 1 111 ? -6.476 2.540 16.534 1.00 68.06 111 PHE A CA 1
ATOM 884 C C . PHE A 1 111 ? -4.985 2.838 16.622 1.00 68.06 111 PHE A C 1
ATOM 886 O O . PHE A 1 111 ? -4.228 2.567 15.697 1.00 68.06 111 PHE A O 1
ATOM 893 N N . ASN A 1 112 ? -4.550 3.295 17.796 1.00 70.06 112 ASN A N 1
ATOM 894 C CA . ASN A 1 112 ? -3.138 3.413 18.160 1.00 70.06 112 ASN A CA 1
ATOM 895 C C . ASN A 1 112 ? -2.576 2.028 18.551 1.00 70.06 112 ASN A C 1
ATOM 897 O O . ASN A 1 112 ? -2.081 1.828 19.661 1.00 70.06 112 ASN A O 1
ATOM 901 N N . ARG A 1 113 ? -2.785 1.038 17.678 1.00 80.50 113 ARG A N 1
ATOM 902 C CA . ARG A 1 113 ? -2.376 -0.355 17.868 1.00 80.50 113 ARG A CA 1
ATOM 903 C C . ARG A 1 113 ? -1.391 -0.750 16.782 1.00 80.50 113 ARG A C 1
ATOM 905 O O . ARG A 1 113 ? -1.512 -0.300 15.647 1.00 80.50 113 ARG A O 1
ATOM 912 N N . ASP A 1 114 ? -0.477 -1.641 17.130 1.00 85.38 114 ASP A N 1
ATOM 913 C CA . ASP A 1 114 ? 0.467 -2.184 16.164 1.00 85.38 114 ASP A CA 1
ATOM 914 C C . ASP A 1 114 ? -0.222 -3.236 15.293 1.00 85.38 114 ASP A C 1
ATOM 916 O O . ASP A 1 114 ? -0.907 -4.138 15.790 1.00 85.38 114 ASP A O 1
ATOM 920 N N . PHE A 1 115 ? -0.025 -3.125 13.986 1.00 89.06 115 PHE A N 1
ATOM 921 C CA . PHE A 1 115 ? -0.534 -4.062 12.995 1.00 89.06 115 PHE A CA 1
ATOM 922 C C . PHE A 1 115 ? 0.608 -4.913 12.460 1.00 89.06 115 PHE A C 1
ATOM 924 O O . PHE A 1 115 ? 1.680 -4.396 12.149 1.00 89.06 115 PHE A O 1
ATOM 931 N N . ARG A 1 116 ? 0.377 -6.220 12.350 1.00 91.94 116 ARG A N 1
ATOM 932 C CA . ARG A 1 116 ? 1.306 -7.141 11.691 1.00 91.94 116 ARG A CA 1
ATOM 933 C C . ARG A 1 116 ? 0.709 -7.535 10.360 1.00 91.94 116 ARG A C 1
ATOM 935 O O . ARG A 1 116 ? -0.405 -8.049 10.344 1.00 91.94 116 ARG A O 1
ATOM 942 N N . PHE A 1 117 ? 1.430 -7.270 9.281 1.00 93.56 117 PHE A N 1
ATOM 943 C CA . PHE A 1 117 ? 0.980 -7.564 7.930 1.00 93.56 117 PHE A CA 1
ATOM 944 C C . PHE A 1 117 ? 1.750 -8.741 7.355 1.00 93.56 117 PHE A C 1
ATOM 946 O O . PHE A 1 117 ? 2.963 -8.841 7.526 1.00 93.56 117 PHE A O 1
ATOM 953 N N . HIS A 1 118 ? 1.026 -9.592 6.643 1.00 95.31 118 HIS A N 1
ATOM 954 C CA . HIS A 1 118 ? 1.593 -10.496 5.660 1.00 95.31 118 HIS A CA 1
ATOM 955 C C . HIS A 1 118 ? 1.315 -9.905 4.281 1.00 95.31 118 HIS A C 1
ATOM 957 O O . HIS A 1 118 ? 0.177 -9.505 4.024 1.00 95.31 118 HIS A O 1
ATOM 963 N N . CYS A 1 119 ? 2.336 -9.818 3.429 1.00 94.62 119 CYS A N 1
ATOM 964 C CA . CYS A 1 119 ? 2.237 -9.183 2.121 1.00 94.62 119 CYS A CA 1
ATOM 965 C C . CYS A 1 119 ? 2.701 -10.125 1.013 1.00 94.62 119 CYS A C 1
ATOM 967 O O . CYS A 1 119 ? 3.816 -10.639 1.064 1.00 94.62 119 CYS A O 1
ATOM 969 N N . ASP A 1 120 ? 1.854 -10.276 0.002 1.00 93.19 120 ASP A N 1
ATOM 970 C CA . ASP A 1 120 ? 2.153 -10.935 -1.260 1.00 93.19 120 ASP A CA 1
ATOM 971 C C . ASP A 1 120 ? 2.580 -9.881 -2.290 1.00 93.19 120 ASP A C 1
ATOM 973 O O . ASP A 1 120 ? 1.961 -8.814 -2.401 1.00 93.19 120 ASP A O 1
ATOM 977 N N . ILE A 1 121 ? 3.643 -10.183 -3.036 1.00 90.12 121 ILE A N 1
ATOM 978 C CA . ILE A 1 121 ? 4.210 -9.326 -4.079 1.00 90.12 121 ILE A CA 1
ATOM 979 C C . ILE A 1 121 ? 4.107 -10.079 -5.410 1.00 90.12 121 ILE A C 1
ATOM 981 O O . ILE A 1 121 ? 4.590 -11.209 -5.514 1.00 90.12 121 ILE A O 1
ATOM 985 N N . GLU A 1 122 ? 3.468 -9.462 -6.403 1.00 85.00 122 GLU A N 1
ATOM 986 C CA . GLU A 1 122 ? 3.306 -9.980 -7.774 1.00 85.00 122 GLU A CA 1
ATOM 987 C C . GLU A 1 122 ? 3.998 -9.073 -8.788 1.00 85.00 122 GLU A C 1
ATOM 989 O O . GLU A 1 122 ? 3.902 -7.832 -8.621 1.00 85.00 122 GLU A O 1
#